Protein AF-A0AAJ6G721-F1 (afdb_monomer_lite)

Radius of gyration: 28.04 Å; chains: 1; bounding box: 52×61×68 Å

Structure (mmCIF, N/CA/C/O backbone):
data_AF-A0AAJ6G721-F1
#
_entry.id   AF-A0AAJ6G721-F1
#
loop_
_atom_site.group_PDB
_atom_site.id
_atom_site.type_symbol
_atom_site.label_atom_id
_atom_site.label_alt_id
_atom_site.label_comp_id
_atom_site.label_asym_id
_atom_site.label_entity_id
_atom_site.label_seq_id
_atom_site.pdbx_PDB_ins_code
_atom_site.Cartn_x
_atom_site.Cartn_y
_atom_site.Cartn_z
_atom_site.occupancy
_atom_site.B_iso_or_equiv
_atom_site.auth_seq_id
_atom_site.auth_comp_id
_atom_site.auth_asym_id
_atom_site.auth_atom_id
_atom_site.pdbx_PDB_model_num
ATOM 1 N N . MET A 1 1 ? 30.883 12.332 -9.308 1.00 40.50 1 MET A N 1
ATOM 2 C CA . MET A 1 1 ? 31.215 12.781 -10.680 1.00 40.50 1 MET A CA 1
ATOM 3 C C . MET A 1 1 ? 30.591 11.852 -11.738 1.00 40.50 1 MET A C 1
ATOM 5 O O . MET A 1 1 ? 31.280 11.411 -12.637 1.00 40.50 1 MET A O 1
ATOM 9 N N . TRP A 1 2 ? 29.289 11.541 -11.642 1.00 40.25 2 TRP A N 1
ATOM 10 C CA . TRP A 1 2 ? 28.593 10.668 -12.616 1.00 40.25 2 TRP A CA 1
ATOM 11 C C . TRP A 1 2 ? 27.316 11.300 -13.200 1.00 40.25 2 TRP A C 1
ATOM 13 O O . TRP A 1 2 ? 26.867 10.904 -14.266 1.00 40.25 2 TRP A O 1
ATOM 23 N N . VAL A 1 3 ? 26.773 12.346 -12.564 1.00 48.97 3 VAL A N 1
ATOM 24 C CA . VAL A 1 3 ? 25.530 13.012 -13.004 1.00 48.97 3 VAL A CA 1
ATOM 25 C C . VAL A 1 3 ? 25.742 13.916 -14.230 1.00 48.97 3 VAL A C 1
ATOM 27 O O . VAL A 1 3 ? 24.830 14.088 -15.027 1.00 48.97 3 VAL A O 1
ATOM 30 N N . LEU A 1 4 ? 26.959 14.434 -14.438 1.00 50.00 4 LEU A N 1
ATOM 31 C CA . LEU A 1 4 ? 27.278 15.321 -15.569 1.00 50.00 4 LEU A CA 1
ATOM 32 C C . LEU A 1 4 ? 27.685 14.575 -16.856 1.00 50.00 4 LEU A C 1
ATOM 34 O O . LEU A 1 4 ? 27.782 15.197 -17.905 1.00 50.00 4 LEU A O 1
ATOM 38 N N . ALA A 1 5 ? 27.898 13.253 -16.801 1.00 50.03 5 ALA A N 1
ATOM 39 C CA . ALA A 1 5 ? 28.259 12.449 -17.977 1.00 50.03 5 ALA A CA 1
ATOM 40 C C . ALA A 1 5 ? 27.036 11.892 -18.738 1.00 50.03 5 ALA A C 1
ATOM 42 O O . ALA A 1 5 ? 27.184 11.361 -19.834 1.00 50.03 5 ALA A O 1
ATOM 43 N N . ALA A 1 6 ? 25.828 12.013 -18.175 1.00 52.81 6 ALA A N 1
ATOM 44 C CA . ALA A 1 6 ? 24.606 11.443 -18.749 1.00 52.81 6 ALA A CA 1
ATOM 45 C C . ALA A 1 6 ? 23.894 12.363 -19.760 1.00 52.81 6 ALA A C 1
ATOM 47 O O . ALA A 1 6 ? 22.957 11.932 -20.429 1.00 52.81 6 ALA A O 1
ATOM 48 N N . THR A 1 7 ? 24.326 13.618 -19.909 1.00 56.66 7 THR A N 1
ATOM 49 C CA . THR A 1 7 ? 23.758 14.559 -20.887 1.00 56.66 7 THR A CA 1
ATOM 50 C C . THR A 1 7 ? 24.557 14.523 -22.189 1.00 56.66 7 THR A C 1
ATOM 52 O O . THR A 1 7 ? 25.190 15.502 -22.577 1.00 56.66 7 THR A O 1
ATOM 55 N N . GLY A 1 8 ? 24.566 13.360 -22.844 1.00 50.00 8 GLY A N 1
ATOM 56 C CA . GLY A 1 8 ? 25.000 13.246 -24.237 1.00 50.00 8 GLY A CA 1
ATOM 57 C C . GLY A 1 8 ? 23.966 13.876 -25.189 1.00 50.00 8 GLY A C 1
ATOM 58 O O . GLY A 1 8 ? 22.780 13.926 -24.852 1.00 50.00 8 GLY A O 1
ATOM 59 N N . PRO A 1 9 ? 24.371 14.362 -26.375 1.00 57.03 9 PRO A N 1
ATOM 60 C CA . PRO A 1 9 ? 23.521 15.146 -27.269 1.00 57.03 9 PRO A CA 1
ATOM 61 C C . PRO A 1 9 ? 22.588 14.262 -28.114 1.00 57.03 9 PRO A C 1
ATOM 63 O O . PRO A 1 9 ? 22.666 14.285 -29.334 1.00 57.03 9 PRO A O 1
ATOM 66 N N . HIS A 1 10 ? 21.696 13.476 -27.506 1.00 48.84 10 HIS A N 1
ATOM 67 C CA . HIS A 1 10 ? 20.730 12.650 -28.245 1.00 48.84 10 HIS A CA 1
ATOM 68 C C . HIS A 1 10 ? 19.384 12.590 -27.500 1.00 48.84 10 HIS A C 1
ATOM 70 O O . HIS A 1 10 ? 19.347 12.450 -26.280 1.00 48.84 10 HIS A O 1
ATOM 76 N N . GLY A 1 11 ? 18.266 12.724 -28.223 1.00 55.44 11 GLY A N 1
ATOM 77 C CA . GLY A 1 11 ? 16.899 12.935 -27.703 1.00 55.44 11 GLY A CA 1
ATOM 78 C C . GLY A 1 11 ? 16.263 11.808 -26.868 1.00 55.44 11 GLY A C 1
ATOM 79 O O . GLY A 1 11 ? 15.044 11.761 -26.744 1.00 55.44 11 GLY A O 1
ATOM 80 N N . SER A 1 12 ? 17.052 10.905 -26.288 1.00 59.28 12 SER A N 1
ATOM 81 C CA . SER A 1 12 ? 16.611 9.776 -25.459 1.00 59.28 12 SER A CA 1
ATOM 82 C C . SER A 1 12 ? 16.427 10.130 -23.974 1.00 59.28 12 SER A C 1
ATOM 84 O O . SER A 1 12 ? 15.586 9.529 -23.306 1.00 59.28 12 SER A O 1
ATOM 86 N N . VAL A 1 13 ? 17.137 11.137 -23.450 1.00 66.06 13 VAL A N 1
ATOM 87 C CA . VAL A 1 13 ? 17.035 11.556 -22.034 1.00 66.06 13 VAL A CA 1
ATOM 88 C C . VAL A 1 13 ? 15.649 12.120 -21.668 1.00 66.06 13 VAL A C 1
ATOM 90 O O . VAL A 1 13 ? 15.099 11.697 -20.646 1.00 66.06 13 VAL A O 1
ATOM 93 N N . PRO A 1 14 ? 15.016 12.999 -22.478 1.00 68.25 14 PRO A N 1
ATOM 94 C CA . PRO A 1 14 ? 13.679 13.508 -22.163 1.00 68.25 14 PRO A CA 1
ATOM 95 C C . PRO A 1 14 ? 12.611 12.409 -22.163 1.00 68.25 14 PRO A C 1
ATOM 97 O O . PRO A 1 14 ? 11.701 12.444 -21.341 1.00 68.25 14 PRO A O 1
ATOM 100 N N . ALA A 1 15 ? 12.731 11.413 -23.048 1.00 75.00 15 ALA A N 1
ATOM 101 C CA . ALA A 1 15 ? 11.756 10.329 -23.170 1.00 75.00 15 ALA A CA 1
ATOM 102 C C . ALA A 1 15 ? 11.774 9.386 -21.955 1.00 75.00 15 ALA A C 1
ATOM 104 O O . ALA A 1 15 ? 10.719 9.017 -21.431 1.00 75.00 15 ALA A O 1
ATOM 105 N N . ILE A 1 16 ? 12.966 9.039 -21.461 1.00 80.81 16 ILE A N 1
ATOM 106 C CA . ILE A 1 16 ? 13.116 8.244 -20.234 1.00 80.81 16 ILE A CA 1
ATOM 107 C C . ILE A 1 16 ? 12.622 9.051 -19.030 1.00 80.81 16 ILE A C 1
ATOM 109 O O . ILE A 1 16 ? 11.825 8.546 -18.242 1.00 80.81 16 ILE A O 1
ATOM 113 N N . GLY A 1 17 ? 13.021 10.324 -18.927 1.00 81.25 17 GLY A N 1
ATOM 114 C CA . GLY A 1 17 ? 12.564 11.218 -17.862 1.00 81.25 17 GLY A CA 1
ATOM 115 C C . GLY A 1 17 ? 11.041 11.351 -17.818 1.00 81.25 17 GLY A C 1
ATOM 116 O O . GLY A 1 17 ? 10.444 11.198 -16.756 1.00 81.25 17 GLY A O 1
ATOM 117 N N . LEU A 1 18 ? 10.393 11.548 -18.971 1.00 86.56 18 LEU A N 1
ATOM 118 C CA . LEU A 1 18 ? 8.935 11.612 -19.073 1.00 86.56 18 LEU A CA 1
ATOM 119 C C . LEU A 1 18 ? 8.272 10.293 -18.657 1.00 86.56 18 LEU A C 1
ATOM 121 O O . LEU A 1 18 ? 7.274 10.314 -17.943 1.00 86.56 18 LEU A O 1
ATOM 125 N N . THR A 1 19 ? 8.841 9.150 -19.047 1.00 84.81 19 THR A N 1
ATOM 126 C CA . THR A 1 19 ? 8.319 7.827 -18.664 1.00 84.81 19 THR A CA 1
ATOM 127 C C . THR A 1 19 ? 8.355 7.635 -17.151 1.00 84.81 19 THR A C 1
ATOM 129 O O . THR A 1 19 ? 7.365 7.204 -16.562 1.00 84.81 19 THR A O 1
ATOM 132 N N . VAL A 1 20 ? 9.463 8.010 -16.505 1.00 87.69 20 VAL A N 1
ATOM 133 C CA . VAL A 1 20 ? 9.578 7.973 -15.041 1.00 87.69 20 VAL A CA 1
ATOM 134 C C . VAL A 1 20 ? 8.572 8.924 -14.401 1.00 87.69 20 VAL A C 1
ATOM 136 O O . VAL A 1 20 ? 7.874 8.519 -13.480 1.00 87.69 20 VAL A O 1
ATOM 139 N N . LEU A 1 21 ? 8.452 10.161 -14.891 1.00 90.25 21 LEU A N 1
ATOM 140 C CA . LEU A 1 21 ? 7.503 11.138 -14.348 1.00 90.25 21 LEU A CA 1
ATOM 141 C C . LEU A 1 21 ? 6.057 10.640 -14.424 1.00 90.25 21 LEU A C 1
ATOM 143 O O . LEU A 1 21 ? 5.321 10.780 -13.452 1.00 90.25 21 LEU A O 1
ATOM 147 N N . VAL A 1 22 ? 5.657 10.022 -15.538 1.00 90.56 22 VAL A N 1
ATOM 148 C CA . VAL A 1 22 ? 4.322 9.425 -15.685 1.00 90.56 22 VAL A CA 1
ATOM 149 C C . VAL A 1 22 ? 4.146 8.252 -14.725 1.00 90.56 22 VAL A C 1
ATOM 151 O O . VAL A 1 22 ? 3.151 8.208 -14.003 1.00 90.56 22 VAL A O 1
ATOM 154 N N . ALA A 1 23 ? 5.111 7.331 -14.671 1.00 88.81 23 ALA A N 1
ATOM 155 C CA . ALA A 1 23 ? 5.052 6.184 -13.768 1.00 88.81 23 ALA A CA 1
ATOM 156 C C . ALA A 1 23 ? 4.923 6.630 -12.304 1.00 88.81 23 ALA A C 1
ATOM 158 O O . ALA A 1 23 ? 4.096 6.090 -11.564 1.00 88.81 23 ALA A O 1
ATOM 159 N N . GLN A 1 24 ? 5.681 7.658 -11.912 1.00 91.62 24 GLN A N 1
ATOM 160 C CA . GLN A 1 24 ? 5.624 8.206 -10.566 1.00 91.62 24 GLN A CA 1
ATOM 161 C C . GLN A 1 24 ? 4.338 8.972 -10.307 1.00 91.62 24 GLN A C 1
ATOM 163 O O . GLN A 1 24 ? 3.736 8.725 -9.278 1.00 91.62 24 GLN A O 1
ATOM 168 N N . LEU A 1 25 ? 3.840 9.800 -11.229 1.00 92.94 25 LEU A N 1
ATOM 169 C CA . LEU A 1 25 ? 2.555 10.486 -11.055 1.00 92.94 25 LEU A CA 1
ATOM 170 C C . LEU A 1 25 ? 1.416 9.493 -10.782 1.00 92.94 25 LEU A C 1
ATOM 172 O O . LEU A 1 25 ? 0.6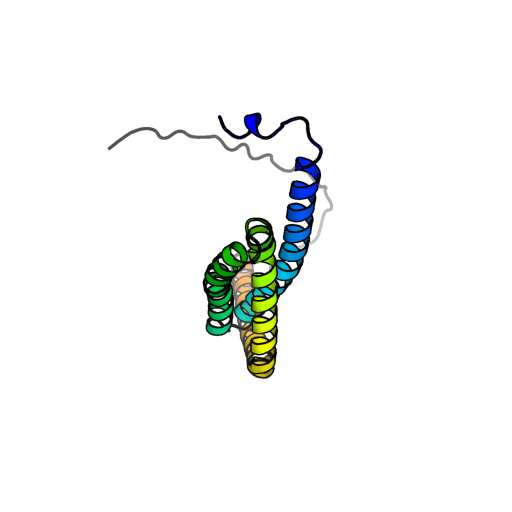27 9.694 -9.860 1.00 92.94 25 LEU A O 1
ATOM 176 N N . VAL A 1 26 ? 1.360 8.404 -11.553 1.00 92.06 26 VAL A N 1
ATOM 177 C CA . VAL A 1 26 ? 0.382 7.331 -11.336 1.00 92.06 26 VAL A CA 1
ATOM 178 C C . VAL A 1 26 ? 0.608 6.669 -9.976 1.00 92.06 26 VAL A C 1
ATOM 180 O O . VAL A 1 26 ? -0.350 6.479 -9.228 1.00 92.06 26 VAL A O 1
ATOM 183 N N . ALA A 1 27 ? 1.859 6.364 -9.621 1.00 90.19 27 ALA A N 1
ATOM 184 C CA . ALA A 1 27 ? 2.184 5.768 -8.328 1.00 90.19 27 ALA A CA 1
ATOM 185 C C . ALA A 1 27 ? 1.761 6.666 -7.156 1.00 90.19 27 ALA A C 1
ATOM 187 O O . ALA A 1 27 ? 1.169 6.164 -6.206 1.00 90.19 27 ALA A O 1
ATOM 188 N N . THR A 1 28 ? 1.985 7.982 -7.220 1.00 93.19 28 THR A N 1
ATOM 189 C CA . THR A 1 28 ? 1.625 8.909 -6.137 1.00 93.19 28 THR A CA 1
ATOM 190 C C . THR A 1 28 ? 0.121 8.949 -5.901 1.00 93.19 28 THR A C 1
ATOM 192 O O . THR A 1 28 ? -0.312 8.990 -4.752 1.00 93.19 28 THR A O 1
ATOM 195 N N . VAL A 1 29 ? -0.684 8.914 -6.969 1.00 93.75 29 VAL A N 1
ATOM 196 C CA . VAL A 1 29 ? -2.150 8.877 -6.855 1.00 93.75 29 VAL A CA 1
ATOM 197 C C . VAL A 1 29 ? -2.595 7.606 -6.139 1.00 93.75 29 VAL A C 1
ATOM 199 O O . VAL A 1 29 ? -3.355 7.681 -5.175 1.00 93.75 29 VAL A O 1
ATOM 202 N N . VAL A 1 30 ? -2.096 6.444 -6.569 1.00 91.88 30 VAL A N 1
ATOM 203 C CA . VAL A 1 30 ? -2.472 5.156 -5.968 1.00 91.88 30 VAL A CA 1
ATOM 204 C C . VAL A 1 30 ? -1.993 5.064 -4.519 1.00 91.88 30 VAL A C 1
ATOM 206 O O . VAL A 1 30 ? -2.779 4.717 -3.640 1.00 91.88 30 VAL A O 1
ATOM 209 N N . ASN A 1 31 ? -0.753 5.467 -4.247 1.00 90.81 31 ASN A N 1
ATOM 210 C CA . ASN A 1 31 ? -0.189 5.488 -2.899 1.00 90.81 31 ASN A CA 1
ATOM 211 C C . ASN A 1 31 ? -0.984 6.420 -1.965 1.00 90.81 31 ASN A C 1
ATOM 213 O O . ASN A 1 31 ? -1.196 6.102 -0.800 1.00 90.81 31 ASN A O 1
ATOM 217 N N . GLY A 1 32 ? -1.521 7.533 -2.479 1.00 92.00 32 GLY A N 1
ATOM 218 C CA . GLY A 1 32 ? -2.451 8.383 -1.734 1.00 92.00 32 GLY A CA 1
ATOM 219 C C . GLY A 1 32 ? -3.676 7.611 -1.227 1.00 92.00 32 GLY A C 1
ATOM 220 O O . GLY A 1 32 ? -4.009 7.688 -0.045 1.00 92.00 32 GLY A O 1
ATOM 221 N N . PHE A 1 33 ? -4.311 6.806 -2.083 1.00 91.94 33 PHE A N 1
ATOM 222 C CA . PHE A 1 33 ? -5.442 5.962 -1.681 1.00 91.94 33 PHE A CA 1
ATOM 223 C C . PHE A 1 33 ? -5.039 4.832 -0.731 1.00 91.94 33 PHE A C 1
ATOM 225 O O . PHE A 1 33 ? -5.743 4.572 0.246 1.00 91.94 33 PHE A O 1
ATOM 232 N N . THR A 1 34 ? -3.901 4.181 -0.969 1.00 91.44 34 THR A N 1
ATOM 233 C CA . THR A 1 34 ? -3.343 3.180 -0.046 1.00 91.44 34 THR A CA 1
ATOM 234 C C . THR A 1 34 ? -3.093 3.787 1.340 1.00 91.44 34 THR A C 1
ATOM 236 O O . THR A 1 34 ? -3.436 3.190 2.367 1.00 91.44 34 THR A O 1
ATOM 239 N N . GLY A 1 35 ? -2.575 5.015 1.383 1.00 90.62 35 GLY A N 1
ATOM 240 C CA . GLY A 1 35 ? -2.406 5.804 2.599 1.00 90.62 35 GLY A CA 1
ATOM 241 C C . GLY A 1 35 ? -3.732 6.096 3.302 1.00 90.62 35 GLY A C 1
ATOM 242 O O . GLY A 1 35 ? -3.804 5.962 4.522 1.00 90.62 35 GLY A O 1
ATOM 243 N N . LEU A 1 36 ? -4.798 6.411 2.557 1.00 93.81 36 LEU A N 1
ATOM 244 C CA . LEU A 1 36 ? -6.147 6.598 3.111 1.00 93.81 36 LEU A CA 1
ATOM 245 C C . LEU A 1 36 ? -6.726 5.313 3.712 1.00 93.81 36 LEU A C 1
ATOM 247 O O . LEU A 1 36 ? -7.329 5.363 4.780 1.00 93.81 36 LEU A O 1
ATOM 251 N N . PHE A 1 37 ? -6.532 4.152 3.082 1.00 92.31 37 PHE A N 1
ATOM 252 C CA . PHE A 1 37 ? -6.938 2.881 3.693 1.00 92.31 37 PHE A CA 1
ATOM 253 C C . PHE A 1 37 ? -6.171 2.609 4.980 1.00 92.31 37 PHE A C 1
ATOM 255 O O . PHE A 1 37 ? -6.753 2.208 5.987 1.00 92.31 37 PHE A O 1
ATOM 262 N N . THR A 1 38 ? -4.867 2.863 4.956 1.00 91.81 38 THR A N 1
ATOM 263 C CA . THR A 1 38 ? -4.005 2.661 6.117 1.00 91.81 38 THR A CA 1
ATOM 264 C C . THR A 1 38 ? -4.422 3.577 7.267 1.00 91.81 38 THR A C 1
ATOM 266 O O . THR A 1 38 ? -4.578 3.103 8.391 1.00 91.81 38 THR A O 1
ATOM 269 N N . SER A 1 39 ? -4.690 4.857 6.994 1.00 92.50 39 SER A N 1
ATOM 270 C CA . SER A 1 39 ? -5.176 5.801 8.003 1.00 92.50 39 SER A CA 1
ATOM 271 C C . SER A 1 39 ? -6.587 5.462 8.488 1.00 92.50 39 SER A C 1
ATOM 273 O O . SER A 1 39 ? -6.840 5.562 9.684 1.00 92.50 39 SER A O 1
ATOM 275 N N . LEU A 1 40 ? -7.480 4.978 7.618 1.00 93.62 40 LEU A N 1
ATOM 276 C CA . LEU A 1 40 ? -8.812 4.502 7.997 1.00 93.62 40 LEU A CA 1
ATOM 277 C C . LEU A 1 40 ? -8.730 3.312 8.956 1.00 93.62 40 LEU A C 1
ATOM 279 O O . LEU A 1 40 ? -9.406 3.298 9.983 1.00 93.62 40 LEU A O 1
ATOM 283 N N . PHE A 1 41 ? -7.900 2.315 8.648 1.00 93.19 41 PHE A N 1
ATOM 284 C CA . PHE A 1 41 ? -7.721 1.161 9.525 1.00 93.19 41 PHE A CA 1
ATOM 285 C C . PHE A 1 41 ? -7.093 1.560 10.858 1.00 93.19 41 PHE A C 1
ATOM 287 O O . PHE A 1 41 ? -7.566 1.109 11.897 1.00 93.19 41 PHE A O 1
ATOM 294 N N . GLN A 1 42 ? -6.097 2.449 10.853 1.00 91.56 42 GLN A N 1
ATOM 295 C CA . GLN A 1 42 ? -5.522 2.989 12.087 1.00 91.56 42 GLN A CA 1
ATOM 296 C C . GLN A 1 42 ? -6.565 3.760 12.910 1.00 91.56 42 GLN A C 1
ATOM 298 O O . GLN A 1 42 ? -6.676 3.534 14.112 1.00 91.56 42 GLN A O 1
ATOM 303 N N . ALA A 1 43 ? -7.384 4.598 12.269 1.00 90.94 43 ALA A N 1
ATOM 304 C CA . ALA A 1 43 ? -8.442 5.365 12.925 1.00 90.94 43 ALA A CA 1
ATOM 305 C C . ALA A 1 43 ? -9.561 4.480 13.498 1.00 90.94 43 ALA A C 1
ATOM 307 O O . ALA A 1 43 ? -10.155 4.823 14.515 1.00 90.94 43 ALA A O 1
ATOM 308 N N . ALA A 1 44 ? -9.831 3.333 12.874 1.00 91.12 44 ALA A N 1
ATOM 309 C CA . ALA A 1 44 ? -10.783 2.339 13.362 1.00 91.12 44 ALA A CA 1
ATOM 310 C C . ALA A 1 44 ? -10.185 1.369 14.407 1.00 91.12 44 ALA A C 1
ATOM 312 O O . ALA A 1 44 ? -10.828 0.378 14.754 1.00 91.12 44 ALA A O 1
ATOM 313 N N . GLY A 1 45 ? -8.949 1.590 14.875 1.00 89.56 45 GLY A N 1
ATOM 314 C CA . GLY A 1 45 ? -8.272 0.717 15.845 1.00 89.56 45 GLY A CA 1
ATOM 315 C C . GLY A 1 45 ? -7.830 -0.640 15.277 1.00 89.56 45 GLY A C 1
ATOM 316 O O . GLY A 1 45 ? -7.519 -1.573 16.017 1.00 89.56 45 GLY A O 1
ATOM 317 N N . LEU A 1 46 ? -7.796 -0.787 13.952 1.00 91.38 46 LEU A N 1
ATOM 318 C CA . LEU A 1 46 ? -7.463 -2.022 13.248 1.00 91.38 46 LEU A CA 1
ATOM 319 C C . LEU A 1 46 ? -5.970 -2.072 12.890 1.00 91.38 46 LEU A C 1
ATOM 321 O O . LEU A 1 46 ? -5.578 -1.967 11.726 1.00 91.38 46 LEU A O 1
ATOM 325 N N . VAL A 1 47 ? -5.132 -2.299 13.903 1.00 89.31 47 VAL A N 1
ATOM 326 C CA . VAL A 1 47 ? -3.664 -2.351 13.759 1.00 89.31 47 VAL A CA 1
ATOM 327 C C . VAL A 1 47 ? -3.212 -3.473 12.817 1.00 89.31 47 VAL A C 1
ATOM 329 O O . VAL A 1 47 ? -2.344 -3.258 11.975 1.00 89.31 47 VAL A O 1
ATOM 332 N N . THR A 1 48 ? -3.819 -4.661 12.897 1.00 92.50 48 THR A N 1
ATOM 333 C CA . THR A 1 48 ? -3.418 -5.802 12.055 1.00 92.50 48 THR A CA 1
ATOM 334 C C . THR A 1 48 ? -3.653 -5.546 10.557 1.00 92.50 48 THR A C 1
ATOM 336 O O . THR A 1 48 ? -2.704 -5.725 9.797 1.00 92.50 48 THR A O 1
ATOM 339 N N . PRO A 1 49 ? -4.835 -5.075 10.101 1.00 91.25 49 PRO A N 1
ATOM 340 C CA . PRO A 1 49 ? -5.028 -4.614 8.720 1.00 91.25 49 PRO A CA 1
ATOM 341 C C . PRO A 1 49 ? -4.035 -3.547 8.247 1.00 91.25 49 PRO A C 1
ATOM 343 O O . PRO A 1 49 ? -3.532 -3.640 7.129 1.00 91.25 49 PRO A O 1
ATOM 346 N N . ALA A 1 50 ? -3.719 -2.560 9.091 1.00 92.31 50 ALA A N 1
ATOM 347 C CA . ALA A 1 50 ? -2.760 -1.511 8.747 1.00 92.31 50 ALA A CA 1
ATOM 348 C C . ALA A 1 50 ? -1.337 -2.068 8.552 1.00 92.31 50 ALA A C 1
ATOM 350 O O . ALA A 1 50 ? -0.672 -1.741 7.568 1.00 92.31 50 ALA A O 1
ATOM 351 N N . ILE A 1 51 ? -0.887 -2.959 9.444 1.00 93.25 51 ILE A N 1
ATOM 352 C CA . ILE A 1 51 ? 0.408 -3.644 9.313 1.00 93.25 51 ILE A CA 1
ATOM 353 C C . ILE A 1 51 ? 0.418 -4.542 8.075 1.00 93.25 51 ILE A C 1
ATOM 355 O O . ILE A 1 51 ? 1.404 -4.552 7.345 1.00 93.25 51 ILE A O 1
ATOM 359 N N . ALA A 1 52 ? -0.668 -5.271 7.811 1.00 93.50 52 ALA A N 1
ATOM 360 C CA . ALA A 1 52 ? -0.764 -6.151 6.652 1.00 93.50 52 ALA A CA 1
ATOM 361 C C . ALA A 1 52 ? -0.604 -5.379 5.333 1.00 93.50 52 ALA A C 1
ATOM 363 O O . ALA A 1 52 ? 0.135 -5.832 4.464 1.00 93.50 52 ALA A O 1
ATOM 364 N N . LEU A 1 53 ? -1.223 -4.199 5.206 1.00 93.56 53 LEU A N 1
ATOM 365 C CA . LEU A 1 53 ? -1.031 -3.319 4.048 1.00 93.56 53 LEU A CA 1
ATOM 366 C C . LEU A 1 53 ? 0.419 -2.845 3.907 1.00 93.56 53 LEU A C 1
ATOM 368 O O . LEU A 1 53 ? 0.996 -2.951 2.826 1.00 93.56 53 LEU A O 1
ATOM 372 N N . SER A 1 54 ? 1.025 -2.375 5.001 1.00 90.50 54 SER A N 1
ATOM 373 C CA . SER A 1 54 ? 2.419 -1.912 4.996 1.00 90.50 54 SER A CA 1
ATOM 374 C C . SER A 1 54 ? 3.400 -3.034 4.631 1.00 90.50 54 SER A C 1
ATOM 376 O O . SER A 1 54 ? 4.308 -2.835 3.824 1.00 90.50 54 SER A O 1
ATOM 378 N N . MET A 1 55 ? 3.182 -4.240 5.158 1.00 94.44 55 MET A N 1
ATOM 379 C CA . MET A 1 55 ? 3.985 -5.418 4.827 1.00 94.44 55 MET A CA 1
ATOM 380 C C . MET A 1 55 ? 3.775 -5.857 3.380 1.00 94.44 55 MET A C 1
ATOM 382 O O . MET A 1 55 ? 4.748 -6.165 2.696 1.00 94.44 55 MET A O 1
ATOM 386 N N . ALA A 1 56 ? 2.532 -5.852 2.887 1.00 93.75 56 ALA A N 1
ATOM 387 C CA . ALA A 1 56 ? 2.229 -6.182 1.499 1.00 93.75 56 ALA A CA 1
ATOM 388 C C . ALA A 1 56 ? 2.982 -5.263 0.530 1.00 93.75 56 ALA A C 1
ATOM 390 O O . ALA A 1 56 ? 3.511 -5.752 -0.462 1.00 93.75 56 ALA A O 1
ATOM 391 N N . GLN A 1 57 ? 3.106 -3.971 0.846 1.00 92.31 57 GLN A N 1
ATOM 392 C CA . GLN A 1 57 ? 3.871 -3.024 0.035 1.00 92.31 57 GLN A CA 1
ATOM 393 C C . GLN A 1 57 ? 5.340 -3.439 -0.101 1.00 92.31 57 GLN A C 1
ATOM 395 O O . GLN A 1 57 ? 5.844 -3.547 -1.216 1.00 92.31 57 GLN A O 1
ATOM 400 N N . GLY A 1 58 ? 6.016 -3.750 1.008 1.00 91.38 58 GLY A N 1
ATOM 401 C CA . GLY A 1 58 ? 7.417 -4.184 0.971 1.00 91.38 58 GLY A CA 1
ATOM 402 C C . GLY A 1 58 ? 7.609 -5.559 0.322 1.00 91.38 58 GLY A C 1
ATOM 403 O O . GLY A 1 58 ? 8.494 -5.737 -0.515 1.00 91.38 58 GLY A O 1
ATOM 404 N N . ILE A 1 59 ? 6.759 -6.525 0.679 1.00 96.12 59 ILE A N 1
ATOM 405 C CA . ILE A 1 59 ? 6.866 -7.918 0.224 1.00 96.12 59 ILE A CA 1
ATOM 406 C C . ILE A 1 59 ? 6.541 -8.050 -1.263 1.00 96.12 59 ILE A C 1
ATOM 408 O O . ILE A 1 59 ? 7.190 -8.839 -1.940 1.00 96.12 59 ILE A O 1
ATOM 412 N N . LEU A 1 60 ? 5.567 -7.299 -1.785 1.00 95.12 60 LEU A N 1
ATOM 413 C CA . LEU A 1 60 ? 5.225 -7.326 -3.210 1.00 95.12 60 LEU A CA 1
ATOM 414 C C . LEU A 1 60 ? 6.228 -6.541 -4.056 1.00 95.12 60 LEU A C 1
ATOM 416 O O . LEU A 1 60 ? 6.489 -6.938 -5.190 1.00 95.12 60 LEU A O 1
ATOM 420 N N . PHE A 1 61 ? 6.825 -5.473 -3.523 1.00 95.12 61 PHE A N 1
ATOM 421 C CA . PHE A 1 61 ? 7.742 -4.634 -4.294 1.00 95.12 61 PHE A CA 1
ATOM 422 C C . PHE A 1 61 ? 8.950 -5.413 -4.820 1.00 95.12 61 PHE A C 1
ATOM 424 O O . PHE A 1 61 ? 9.228 -5.392 -6.018 1.00 95.12 61 PHE A O 1
ATOM 431 N N . VAL A 1 62 ? 9.644 -6.144 -3.943 1.00 95.31 62 VAL A N 1
ATOM 432 C CA . VAL A 1 62 ? 10.871 -6.880 -4.290 1.00 95.31 62 VAL A CA 1
ATOM 433 C C . VAL A 1 62 ? 10.674 -7.862 -5.458 1.00 95.31 62 VAL A C 1
ATOM 435 O O . VAL A 1 62 ? 11.393 -7.737 -6.451 1.00 95.31 62 VAL A O 1
ATOM 438 N N . PRO A 1 63 ? 9.719 -8.812 -5.422 1.00 95.19 63 PRO A N 1
ATOM 439 C CA . PRO A 1 63 ? 9.514 -9.732 -6.533 1.00 95.19 63 PRO A CA 1
ATOM 440 C C . PRO A 1 63 ? 9.057 -9.008 -7.802 1.00 95.19 63 PRO A C 1
ATOM 442 O O . PRO A 1 63 ? 9.492 -9.377 -8.887 1.00 95.19 63 PRO A O 1
ATOM 445 N N . ILE A 1 64 ? 8.242 -7.954 -7.706 1.00 96.12 64 ILE A N 1
ATOM 446 C CA . ILE A 1 64 ? 7.788 -7.204 -8.887 1.00 96.12 64 ILE A CA 1
ATOM 447 C C . ILE A 1 64 ? 8.952 -6.486 -9.570 1.00 96.12 64 ILE A C 1
ATOM 449 O O . ILE A 1 64 ? 9.009 -6.471 -10.799 1.00 96.12 64 ILE A O 1
ATOM 453 N N . VAL A 1 65 ? 9.893 -5.931 -8.802 1.00 95.88 65 VAL A N 1
ATOM 454 C CA . VAL A 1 65 ? 11.125 -5.345 -9.346 1.00 95.88 65 VAL A CA 1
ATOM 455 C C . VAL A 1 65 ? 11.947 -6.408 -10.067 1.00 95.88 65 VAL A C 1
ATOM 457 O O . VAL A 1 65 ? 12.325 -6.190 -11.214 1.00 95.88 65 VAL A O 1
ATOM 460 N N . LEU A 1 66 ? 12.176 -7.564 -9.436 1.00 95.69 66 LEU A N 1
ATOM 461 C CA . LEU A 1 66 ? 12.977 -8.645 -10.020 1.00 95.69 66 LEU A CA 1
ATOM 462 C C . LEU A 1 66 ? 12.344 -9.202 -11.302 1.00 95.69 66 LEU A C 1
ATOM 464 O O . LEU A 1 66 ? 13.016 -9.321 -12.321 1.00 95.69 66 LEU A O 1
ATOM 468 N N . LEU A 1 67 ? 11.043 -9.499 -11.288 1.00 95.56 67 LEU A N 1
ATOM 469 C CA . LEU A 1 67 ? 10.321 -9.976 -12.474 1.00 95.56 67 LEU A CA 1
ATOM 470 C C . LEU A 1 67 ? 10.257 -8.897 -13.565 1.00 95.56 67 LEU A C 1
ATOM 472 O O . LEU A 1 67 ? 10.348 -9.199 -14.753 1.00 95.56 67 LEU A O 1
ATOM 476 N N . GLY A 1 68 ? 10.098 -7.634 -13.166 1.00 92.19 68 GLY A N 1
ATOM 477 C CA . GLY A 1 68 ? 10.105 -6.494 -14.073 1.00 92.19 68 GLY A CA 1
ATOM 478 C C . GLY A 1 68 ? 11.433 -6.367 -14.812 1.00 92.19 68 GLY A C 1
ATOM 479 O O . GLY A 1 68 ? 11.427 -6.245 -16.037 1.00 92.19 68 GLY A O 1
ATOM 480 N N . ASP A 1 69 ? 12.546 -6.437 -14.087 1.00 95.00 69 ASP A N 1
ATOM 481 C CA . ASP A 1 69 ? 13.891 -6.395 -14.660 1.00 95.00 69 ASP A CA 1
ATOM 482 C C . ASP A 1 69 ? 14.140 -7.572 -15.613 1.00 95.00 69 ASP A C 1
ATOM 484 O O . ASP A 1 69 ? 14.526 -7.368 -16.762 1.00 95.00 69 ASP A O 1
ATOM 488 N N . LEU A 1 70 ? 13.804 -8.796 -15.192 1.00 94.62 70 LEU A N 1
ATOM 489 C CA . LEU A 1 70 ? 14.034 -10.004 -15.991 1.00 94.62 70 LEU A CA 1
ATOM 490 C C . LEU A 1 70 ? 13.297 -10.001 -17.339 1.00 94.62 70 LEU A C 1
ATOM 492 O O . LEU A 1 70 ? 13.822 -10.523 -18.321 1.00 94.62 70 LEU A O 1
ATOM 496 N N . TRP A 1 71 ? 12.084 -9.445 -17.406 1.00 94.19 71 TRP A N 1
ATOM 497 C CA . TRP A 1 71 ? 11.268 -9.465 -18.630 1.00 94.19 71 TRP A CA 1
ATOM 498 C C . TRP A 1 71 ? 11.345 -8.187 -19.464 1.00 94.19 71 TRP A C 1
ATOM 500 O O . TRP A 1 71 ? 11.227 -8.249 -20.686 1.00 94.19 71 TRP A O 1
ATOM 510 N N . PHE A 1 72 ? 11.499 -7.028 -18.823 1.00 87.56 72 PHE A N 1
ATOM 511 C CA . PHE A 1 72 ? 11.370 -5.716 -19.467 1.00 87.56 72 PHE A CA 1
ATOM 512 C C . PHE A 1 72 ? 12.574 -4.794 -19.206 1.00 87.56 72 PHE A C 1
ATOM 514 O O . PHE A 1 72 ? 12.556 -3.633 -19.631 1.00 87.56 72 PHE A O 1
ATOM 521 N N . GLY A 1 73 ? 13.603 -5.270 -18.495 1.00 89.19 73 GLY A N 1
ATOM 522 C CA . GLY A 1 73 ? 14.792 -4.503 -18.124 1.00 89.19 73 GLY A CA 1
ATOM 523 C C . GLY A 1 73 ? 14.447 -3.221 -17.367 1.00 89.19 73 GLY A C 1
ATOM 524 O O . GLY A 1 73 ? 13.556 -3.187 -16.512 1.00 89.19 73 GLY A O 1
ATOM 525 N N . LEU A 1 74 ? 15.094 -2.117 -17.751 1.00 86.62 74 LEU A N 1
ATOM 526 C CA . LEU A 1 74 ? 14.904 -0.805 -17.124 1.00 86.62 74 LEU A CA 1
ATOM 527 C C . LEU A 1 74 ? 13.437 -0.344 -17.120 1.00 86.62 74 LEU A C 1
ATOM 529 O O . LEU A 1 74 ? 12.979 0.241 -16.139 1.00 86.62 74 LEU A O 1
ATOM 533 N N . ALA A 1 75 ? 12.676 -0.625 -18.183 1.00 86.94 75 ALA A N 1
ATOM 534 C CA . ALA A 1 75 ? 11.259 -0.277 -18.230 1.00 86.94 75 ALA A CA 1
ATOM 535 C C . ALA A 1 75 ? 10.457 -1.025 -17.160 1.00 86.94 75 ALA A C 1
ATOM 537 O O . ALA A 1 75 ? 9.603 -0.433 -16.504 1.00 86.94 75 ALA A O 1
ATOM 538 N N . GLY A 1 76 ? 10.763 -2.298 -16.919 1.00 86.62 76 GLY A N 1
ATOM 539 C CA . GLY A 1 76 ? 10.123 -3.069 -15.858 1.00 86.62 76 GLY A CA 1
ATOM 540 C C . GLY A 1 76 ? 10.380 -2.487 -14.474 1.00 86.62 76 GLY A C 1
ATOM 541 O O . GLY A 1 76 ? 9.434 -2.333 -13.702 1.00 86.62 76 GLY A O 1
ATOM 542 N N . ILE A 1 77 ? 11.622 -2.081 -14.201 1.00 91.31 77 ILE A N 1
ATOM 543 C CA . ILE A 1 77 ? 12.007 -1.445 -12.934 1.00 91.31 77 ILE A CA 1
ATOM 544 C C . ILE A 1 77 ? 11.269 -0.114 -12.741 1.00 91.31 77 ILE A C 1
ATOM 546 O O . ILE A 1 77 ? 10.710 0.122 -11.671 1.00 91.31 77 ILE A O 1
ATOM 550 N N . MET A 1 78 ? 11.210 0.740 -13.771 1.00 90.31 78 MET A N 1
ATOM 551 C CA . MET A 1 78 ? 10.535 2.047 -13.689 1.00 90.31 78 MET A CA 1
ATOM 552 C C . MET A 1 78 ? 9.059 1.922 -13.288 1.00 90.31 78 MET A C 1
ATOM 554 O O . MET A 1 78 ? 8.556 2.738 -12.519 1.00 90.31 78 MET A O 1
ATOM 558 N N . TRP A 1 79 ? 8.377 0.886 -13.781 1.00 91.38 79 TRP A N 1
ATOM 559 C CA . TRP A 1 79 ? 6.959 0.639 -13.506 1.00 91.38 79 TRP A CA 1
ATOM 560 C C . TRP A 1 79 ? 6.706 -0.249 -12.280 1.00 91.38 79 TRP A C 1
ATOM 562 O O . TRP A 1 79 ? 5.548 -0.456 -11.910 1.00 91.38 79 TRP A O 1
ATOM 572 N N . ALA A 1 80 ? 7.747 -0.790 -11.646 1.00 93.31 80 ALA A N 1
ATOM 573 C CA . ALA A 1 80 ? 7.603 -1.778 -10.582 1.00 93.31 80 ALA A CA 1
ATOM 574 C C . ALA A 1 80 ? 6.865 -1.218 -9.359 1.00 93.31 80 ALA A C 1
ATOM 576 O O . ALA A 1 80 ? 5.943 -1.859 -8.848 1.00 93.31 80 ALA A O 1
ATOM 577 N N . LEU A 1 81 ? 7.214 0.001 -8.932 1.00 90.75 81 LEU A N 1
ATOM 578 C CA . LEU A 1 81 ? 6.541 0.656 -7.809 1.00 90.75 81 LEU A CA 1
ATOM 579 C C . LEU A 1 81 ? 5.059 0.879 -8.119 1.00 90.75 81 LEU A C 1
ATOM 581 O O . LEU A 1 81 ? 4.205 0.469 -7.344 1.00 90.75 81 LEU A O 1
ATOM 585 N N . THR A 1 82 ? 4.742 1.429 -9.293 1.00 92.50 82 THR A N 1
ATOM 586 C CA . THR A 1 82 ? 3.359 1.680 -9.716 1.00 92.50 82 THR A CA 1
ATOM 587 C C . THR A 1 82 ? 2.517 0.402 -9.702 1.00 92.50 82 THR A C 1
ATOM 589 O O . THR A 1 82 ? 1.400 0.403 -9.193 1.00 92.50 82 THR A O 1
ATOM 592 N N . ARG A 1 83 ? 3.048 -0.715 -10.217 1.00 94.19 83 ARG A N 1
ATOM 593 C CA . ARG A 1 83 ? 2.344 -2.010 -10.191 1.00 94.19 83 ARG A CA 1
ATOM 594 C C . ARG A 1 83 ? 2.160 -2.535 -8.771 1.00 94.19 83 ARG A C 1
ATOM 596 O O . ARG A 1 83 ? 1.101 -3.072 -8.461 1.00 94.19 83 ARG A O 1
ATOM 603 N N . THR A 1 84 ? 3.170 -2.366 -7.922 1.00 95.25 84 THR A N 1
ATOM 604 C CA . THR A 1 84 ? 3.094 -2.738 -6.505 1.00 95.25 84 THR A CA 1
ATOM 605 C C . THR A 1 84 ? 1.962 -1.984 -5.823 1.00 95.25 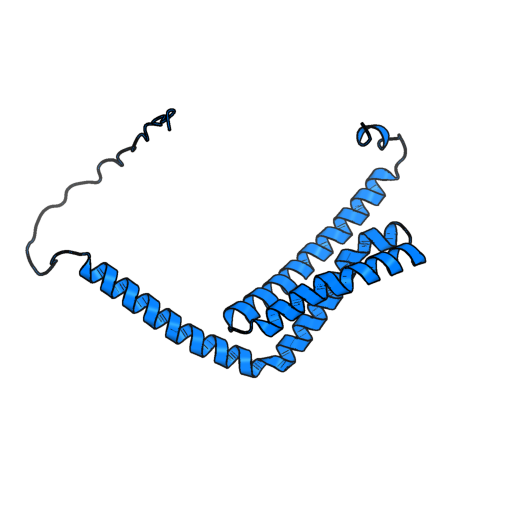84 THR A C 1
ATOM 607 O O . THR A 1 84 ? 1.096 -2.609 -5.220 1.00 95.25 84 THR A O 1
ATOM 610 N N . GLU A 1 85 ? 1.912 -0.663 -5.994 1.00 93.25 85 GLU A N 1
ATOM 611 C CA . GLU A 1 85 ? 0.871 0.183 -5.411 1.00 93.25 85 GLU A CA 1
ATOM 612 C C . GLU A 1 85 ? -0.528 -0.234 -5.867 1.00 93.25 85 GLU A C 1
ATOM 614 O O . GLU A 1 85 ? -1.440 -0.320 -5.049 1.00 93.25 85 GLU A O 1
ATOM 619 N N . VAL A 1 86 ? -0.707 -0.581 -7.147 1.00 94.62 86 VAL A N 1
ATOM 620 C CA . VAL A 1 86 ? -1.998 -1.080 -7.650 1.00 94.62 86 VAL A CA 1
ATOM 621 C C . VAL A 1 86 ? -2.410 -2.370 -6.938 1.00 94.62 86 VAL A C 1
ATOM 623 O O . VAL A 1 86 ? -3.555 -2.490 -6.507 1.00 94.62 86 VAL A O 1
ATOM 626 N N . LEU A 1 87 ? -1.499 -3.330 -6.772 1.00 96.06 87 LEU A N 1
ATOM 627 C CA . LEU A 1 87 ? -1.812 -4.590 -6.091 1.00 96.06 87 LEU A CA 1
ATOM 628 C C . LEU A 1 87 ? -2.094 -4.392 -4.598 1.00 96.06 87 LEU A C 1
ATOM 630 O O . LEU A 1 87 ? -3.019 -5.003 -4.063 1.00 96.06 87 LEU A O 1
ATOM 634 N N . VAL A 1 88 ? -1.341 -3.518 -3.933 1.00 95.31 88 VAL A N 1
ATOM 635 C CA . VAL A 1 88 ? -1.552 -3.177 -2.520 1.00 95.31 88 VAL A CA 1
ATOM 636 C C . VAL A 1 88 ? -2.889 -2.465 -2.333 1.00 95.31 88 VAL A C 1
ATOM 638 O O . VAL A 1 88 ? -3.638 -2.807 -1.420 1.00 95.31 88 VAL A O 1
ATOM 641 N N . PHE A 1 89 ? -3.244 -1.539 -3.224 1.00 94.44 89 PHE A N 1
ATOM 642 C CA . PHE A 1 89 ? -4.550 -0.885 -3.224 1.00 94.44 89 PHE A CA 1
ATOM 643 C C . PHE A 1 89 ? -5.686 -1.908 -3.352 1.00 94.44 89 PHE A C 1
ATOM 645 O O . PHE A 1 89 ? -6.629 -1.881 -2.562 1.00 94.44 89 PHE A O 1
ATOM 652 N N . LEU A 1 90 ? -5.579 -2.859 -4.286 1.00 95.69 90 LEU A N 1
ATOM 653 C CA . LEU A 1 90 ? -6.565 -3.934 -4.440 1.00 95.69 90 LEU A CA 1
ATOM 654 C C . LEU A 1 90 ? -6.659 -4.817 -3.187 1.00 95.69 90 LEU A C 1
ATOM 656 O O . LEU A 1 90 ? -7.763 -5.165 -2.764 1.00 95.69 90 LEU A O 1
ATOM 660 N N . ALA A 1 91 ? -5.529 -5.136 -2.552 1.00 95.06 91 ALA A N 1
ATOM 661 C CA . ALA A 1 91 ? -5.518 -5.836 -1.270 1.00 95.06 91 ALA A CA 1
ATOM 662 C C . ALA A 1 91 ? -6.218 -5.014 -0.172 1.00 95.06 91 ALA A C 1
ATOM 664 O O . ALA A 1 91 ? -7.011 -5.562 0.592 1.00 95.06 91 ALA A O 1
ATOM 665 N N . GLY A 1 92 ? -5.998 -3.698 -0.135 1.00 93.94 92 GLY A N 1
ATOM 666 C CA . GLY A 1 92 ? -6.677 -2.765 0.766 1.00 93.94 92 GLY A CA 1
ATOM 667 C C . GLY A 1 92 ? -8.189 -2.760 0.579 1.00 93.94 92 GLY A C 1
ATOM 668 O O . GLY A 1 92 ? -8.921 -2.894 1.560 1.00 93.94 92 GLY A O 1
ATOM 669 N N . VAL A 1 93 ? -8.660 -2.713 -0.669 1.00 95.31 93 VAL A N 1
ATOM 670 C CA . VAL A 1 93 ? -10.085 -2.850 -1.008 1.00 95.31 93 VAL A CA 1
ATOM 671 C C . VAL A 1 93 ? -10.634 -4.190 -0.512 1.00 95.31 93 VAL A C 1
ATOM 673 O O . VAL A 1 93 ? -11.689 -4.222 0.120 1.00 95.31 93 VAL A O 1
ATOM 676 N N . GLY A 1 94 ? -9.915 -5.294 -0.730 1.00 95.19 94 GLY A N 1
ATOM 677 C CA . GLY A 1 94 ? -10.320 -6.619 -0.251 1.00 95.19 94 GLY A CA 1
ATOM 678 C C . GLY A 1 94 ? -10.443 -6.692 1.275 1.00 95.19 94 GLY A C 1
ATOM 679 O O . GLY A 1 94 ? -11.459 -7.150 1.803 1.00 95.19 94 GLY A O 1
ATOM 680 N N . ILE A 1 95 ? -9.443 -6.180 1.996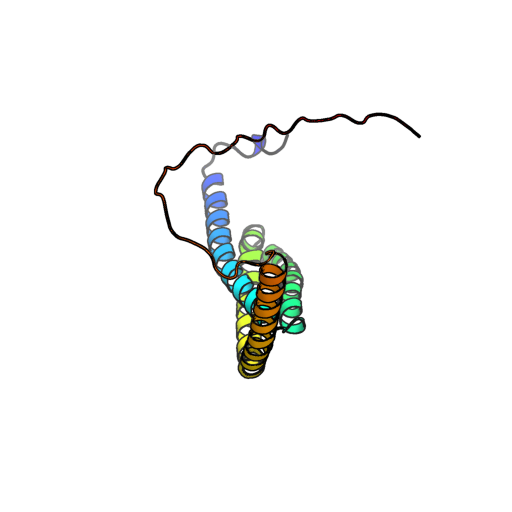 1.00 94.06 95 ILE A N 1
ATOM 681 C CA . ILE A 1 95 ? -9.435 -6.125 3.464 1.00 94.06 95 ILE A CA 1
ATOM 682 C C . ILE A 1 95 ? -10.561 -5.227 3.982 1.00 94.06 95 ILE A C 1
ATOM 684 O O . ILE A 1 95 ? -11.237 -5.592 4.948 1.00 94.06 95 ILE A O 1
ATOM 688 N N . TRP A 1 96 ? -10.791 -4.079 3.343 1.00 93.62 96 TRP A N 1
ATOM 689 C CA . TRP A 1 96 ? -11.871 -3.157 3.686 1.00 93.62 96 TRP A CA 1
ATOM 690 C C . TRP A 1 96 ? -13.239 -3.829 3.539 1.00 93.62 96 TRP A C 1
ATOM 692 O O . TRP A 1 96 ? -14.022 -3.841 4.491 1.00 93.62 96 TRP A O 1
ATOM 702 N N . LEU A 1 97 ? -13.493 -4.483 2.401 1.00 93.62 97 LEU A N 1
ATOM 703 C CA . LEU A 1 97 ? -14.733 -5.224 2.162 1.00 93.62 97 LEU A CA 1
ATOM 704 C C . LEU A 1 97 ? -14.953 -6.322 3.209 1.00 93.62 97 LEU A C 1
ATOM 706 O O . LEU A 1 97 ? -16.079 -6.490 3.681 1.00 93.62 97 LEU A O 1
ATOM 710 N N . ALA A 1 98 ? -13.901 -7.043 3.602 1.00 92.31 98 ALA A N 1
ATOM 711 C CA . ALA A 1 98 ? -13.969 -8.078 4.634 1.00 92.31 98 ALA A CA 1
ATOM 712 C C . ALA A 1 98 ? -14.167 -7.508 6.052 1.00 92.31 98 ALA A C 1
ATOM 714 O O . ALA A 1 98 ? -14.756 -8.165 6.910 1.00 92.31 98 ALA A O 1
ATOM 715 N N . SER A 1 99 ? -13.704 -6.280 6.304 1.00 90.88 99 SER A N 1
ATOM 716 C CA . SER A 1 99 ? -13.649 -5.675 7.642 1.00 90.88 99 SER A CA 1
ATOM 717 C C . SER A 1 99 ? -14.714 -4.608 7.901 1.00 90.88 99 SER A C 1
ATOM 719 O O . SER A 1 99 ? -14.741 -4.060 9.000 1.00 90.88 99 SER A O 1
ATOM 721 N N . ARG A 1 100 ? -15.618 -4.338 6.950 1.00 89.88 100 ARG A N 1
ATOM 722 C CA . ARG A 1 100 ? -16.668 -3.300 7.023 1.00 89.88 100 ARG A CA 1
ATOM 723 C C . ARG A 1 100 ? -17.360 -3.181 8.390 1.00 89.88 100 ARG A C 1
ATOM 725 O O . ARG A 1 100 ? -17.267 -2.147 9.037 1.00 89.88 100 ARG A O 1
ATOM 732 N N . GLY A 1 101 ? -17.906 -4.279 8.919 1.00 87.25 101 GLY A N 1
ATOM 733 C CA . GLY A 1 101 ? -18.597 -4.261 10.217 1.00 87.25 101 GLY A CA 1
ATOM 734 C C . GLY A 1 101 ? -17.683 -4.132 11.446 1.00 87.25 101 GLY A C 1
ATOM 735 O O . GLY A 1 101 ? -18.166 -3.914 12.556 1.00 87.25 101 GLY A O 1
ATOM 736 N N . ARG A 1 102 ? -16.364 -4.313 11.299 1.00 89.81 102 ARG A N 1
ATOM 737 C CA . ARG A 1 102 ? -15.377 -4.019 12.353 1.00 89.81 102 ARG A CA 1
ATOM 738 C C . ARG A 1 102 ? -14.976 -2.549 12.333 1.00 89.81 102 ARG A C 1
ATOM 740 O O . ARG A 1 102 ? -14.751 -1.993 13.399 1.00 89.81 102 ARG A O 1
ATOM 747 N N . ILE A 1 103 ? -14.906 -1.948 11.145 1.00 91.56 103 ILE A N 1
ATOM 748 C CA . ILE A 1 103 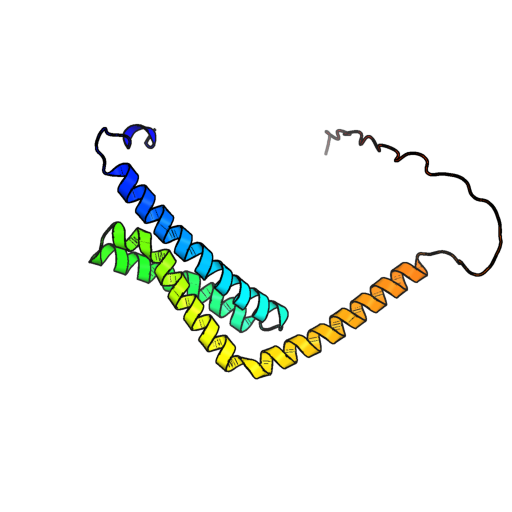? -14.581 -0.531 10.963 1.00 91.56 103 ILE A CA 1
ATOM 749 C C . ILE A 1 103 ? -15.658 0.329 11.619 1.00 91.56 103 ILE A C 1
ATOM 751 O O . ILE A 1 103 ? -15.319 1.156 12.456 1.00 91.56 103 ILE A O 1
ATOM 755 N N . ASP A 1 104 ? -16.938 0.071 11.339 1.00 90.94 104 ASP A N 1
ATOM 756 C CA . ASP A 1 104 ? -18.043 0.853 11.915 1.00 90.94 104 ASP A CA 1
ATOM 757 C C . ASP A 1 104 ? -18.031 0.816 13.449 1.00 90.94 104 ASP A C 1
ATOM 759 O O . ASP A 1 104 ? -18.147 1.845 14.113 1.00 90.94 104 ASP A O 1
ATOM 763 N N . ARG A 1 105 ? -17.801 -0.374 14.022 1.00 88.56 105 ARG A N 1
ATOM 764 C CA . ARG A 1 105 ? -17.677 -0.553 15.475 1.00 88.56 105 ARG A CA 1
ATOM 765 C C . ARG A 1 105 ? -16.449 0.149 16.051 1.00 88.56 105 ARG A C 1
ATOM 767 O O . ARG A 1 105 ? -16.557 0.784 17.093 1.00 88.56 105 ARG A O 1
ATOM 774 N N . GLY A 1 106 ? -15.301 0.040 15.384 1.00 89.56 106 GLY A N 1
ATOM 775 C CA . GLY A 1 106 ? -14.063 0.691 15.812 1.00 89.56 106 GLY A CA 1
ATOM 776 C C . GLY A 1 106 ? -14.162 2.216 15.780 1.00 89.56 106 GLY A C 1
ATOM 777 O O . GLY A 1 106 ? -13.727 2.884 16.713 1.00 89.56 106 GLY A O 1
ATOM 778 N N . LEU A 1 107 ? -14.803 2.772 14.748 1.00 89.88 107 LEU A N 1
ATOM 779 C CA . LEU A 1 107 ? -15.046 4.209 14.629 1.00 89.88 107 LEU A CA 1
ATOM 780 C C . LEU A 1 107 ? -16.031 4.720 15.688 1.00 89.88 107 LEU A C 1
ATOM 782 O O . LEU A 1 107 ? -15.797 5.796 16.240 1.00 89.88 107 LEU A O 1
ATOM 786 N N . ALA A 1 108 ? -17.090 3.958 15.986 1.00 89.81 108 ALA A N 1
ATOM 787 C CA . ALA A 1 108 ? -18.047 4.289 17.041 1.00 89.81 108 ALA A CA 1
ATOM 788 C C . ALA A 1 108 ? -17.371 4.313 18.421 1.00 89.81 108 ALA A C 1
ATOM 790 O O . ALA A 1 108 ? -17.398 5.347 19.087 1.00 89.81 108 ALA A O 1
ATOM 791 N N . ALA A 1 109 ? -16.665 3.241 18.795 1.00 88.12 109 ALA A N 1
ATOM 792 C CA . ALA A 1 109 ? -15.949 3.162 20.070 1.00 88.12 109 ALA A CA 1
ATOM 793 C C . ALA A 1 109 ? -14.902 4.282 20.216 1.00 88.12 109 ALA A C 1
ATOM 795 O O . ALA A 1 109 ? -14.875 4.997 21.213 1.00 88.12 109 ALA A O 1
ATOM 796 N N . GLY A 1 110 ? -14.096 4.519 19.176 1.00 87.12 110 GLY A N 1
ATOM 797 C CA . GLY A 1 110 ? -13.109 5.597 19.200 1.00 87.12 110 GLY A CA 1
ATOM 798 C C . GLY A 1 110 ? -13.723 7.003 19.219 1.00 87.12 110 GLY A C 1
ATOM 799 O O . GLY A 1 110 ? -13.024 7.965 19.528 1.00 87.12 110 GLY A O 1
ATOM 800 N N . SER A 1 111 ? -14.993 7.181 18.832 1.00 87.56 111 SER A N 1
ATOM 801 C CA . SER A 1 111 ? -15.683 8.479 18.915 1.00 87.56 111 SER A CA 1
ATOM 802 C C . SER A 1 111 ? -16.109 8.825 20.341 1.00 87.56 111 SER A C 1
ATOM 804 O O . SER A 1 111 ? -15.969 9.981 20.739 1.00 87.56 111 SER A O 1
ATOM 806 N N . GLU A 1 112 ? -16.537 7.825 21.115 1.00 88.31 112 GLU A N 1
ATOM 807 C CA . GLU A 1 112 ? -16.872 7.963 22.535 1.00 88.31 112 GLU A CA 1
ATOM 808 C C . GLU A 1 112 ? -15.619 8.314 23.345 1.00 88.31 112 GLU A C 1
ATOM 810 O O . GLU A 1 112 ? -15.600 9.336 24.027 1.00 88.31 112 GLU A O 1
ATOM 815 N N . GLU A 1 113 ? -14.521 7.574 23.149 1.00 87.06 113 GLU A N 1
ATOM 816 C CA . GLU A 1 113 ? -13.234 7.838 23.814 1.00 87.06 113 GLU A CA 1
ATOM 817 C C . GLU A 1 113 ? -12.708 9.257 23.520 1.00 87.06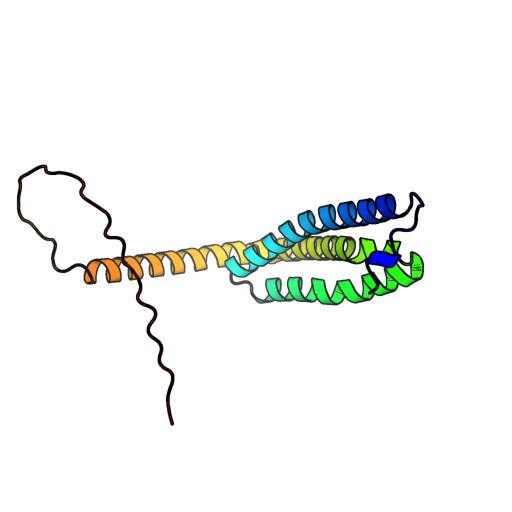 113 GLU A C 1
ATOM 819 O O . GLU A 1 113 ? -12.257 9.975 24.413 1.00 87.06 113 GLU A O 1
ATOM 824 N N . ARG A 1 114 ? -12.821 9.723 22.267 1.00 87.75 114 ARG A N 1
ATOM 825 C CA . ARG A 1 114 ? -12.439 11.097 21.894 1.00 87.75 114 ARG A CA 1
ATOM 826 C C . ARG A 1 114 ? -13.342 12.154 22.528 1.00 87.75 114 ARG A C 1
ATOM 828 O O . ARG A 1 114 ? -12.854 13.240 22.845 1.00 87.75 114 ARG A O 1
ATOM 835 N N . ALA A 1 115 ? -14.633 11.873 22.691 1.00 88.69 115 ALA A N 1
ATOM 836 C CA . ALA A 1 115 ? -15.567 12.780 23.350 1.00 88.69 115 ALA A CA 1
ATOM 837 C C . ALA A 1 115 ? -15.266 12.894 24.852 1.00 88.69 115 ALA A C 1
ATOM 839 O O . ALA A 1 115 ? -15.235 14.006 25.383 1.00 88.69 115 ALA A O 1
ATOM 840 N N . GLU A 1 116 ? -14.966 11.776 25.515 1.00 91.38 116 GLU A N 1
ATOM 841 C CA . GLU A 1 116 ? -14.530 11.744 26.915 1.00 91.38 116 GLU A CA 1
ATOM 842 C C . GLU A 1 116 ? -13.211 12.497 27.108 1.00 91.38 116 GLU A C 1
ATOM 844 O O . GLU A 1 116 ? -13.134 13.396 27.947 1.00 91.38 116 GLU A O 1
ATOM 849 N N . ALA A 1 117 ? -12.209 12.239 26.262 1.00 90.31 117 ALA A N 1
ATOM 850 C CA . ALA A 1 117 ? -10.932 12.947 26.305 1.00 90.31 117 ALA A CA 1
ATOM 851 C C . ALA A 1 117 ? -11.095 14.462 26.078 1.00 90.31 117 ALA A C 1
ATOM 853 O O . ALA A 1 117 ? -10.425 15.272 26.721 1.00 90.31 117 ALA A O 1
ATOM 854 N N . ALA A 1 118 ? -12.000 14.878 25.185 1.00 91.69 118 ALA A N 1
ATOM 855 C CA . ALA A 1 118 ? -12.300 16.291 24.961 1.00 91.69 118 ALA A CA 1
ATOM 856 C C . ALA A 1 118 ? -12.994 16.940 26.172 1.00 91.69 118 ALA A C 1
ATOM 858 O O . ALA A 1 118 ? -12.689 18.087 26.514 1.00 91.69 118 ALA A O 1
ATOM 859 N N . LEU A 1 119 ? -13.901 16.219 26.840 1.00 91.12 119 LEU A N 1
ATOM 860 C CA . LEU A 1 119 ? -14.550 16.667 28.074 1.00 91.12 119 LEU A CA 1
ATOM 861 C C . LEU A 1 119 ? -13.542 16.802 29.214 1.00 91.12 119 LEU A C 1
ATOM 863 O O . LEU A 1 119 ? -13.548 17.824 29.896 1.00 91.12 119 LEU A O 1
ATOM 867 N N . GLU A 1 120 ? -12.640 15.838 29.383 1.00 93.06 120 GLU A N 1
ATOM 868 C CA . GLU A 1 120 ? -11.573 15.895 30.384 1.00 93.06 120 GLU A CA 1
ATOM 869 C C . GLU A 1 120 ? -10.618 17.070 30.125 1.00 93.06 120 GLU A C 1
ATOM 871 O O . GLU A 1 120 ? -10.318 17.860 31.018 1.00 93.06 120 GLU A O 1
ATOM 876 N N . GLN A 1 121 ? -10.211 17.294 28.875 1.00 89.38 121 GLN A N 1
ATOM 877 C CA . GLN A 1 121 ? -9.411 18.470 28.520 1.00 89.38 121 GLN A CA 1
ATOM 878 C C . GLN A 1 121 ? -10.155 19.783 28.805 1.00 89.38 121 GLN A C 1
ATOM 880 O O . GLN A 1 121 ? -9.551 20.767 29.246 1.00 89.38 121 GLN A O 1
ATOM 885 N N . ALA A 1 122 ? -11.472 19.820 28.588 1.00 87.94 122 ALA A N 1
ATOM 886 C CA . ALA A 1 122 ? -12.296 20.983 28.887 1.00 87.94 122 ALA A CA 1
ATOM 887 C C . ALA A 1 122 ? -12.460 21.213 30.397 1.00 87.94 122 ALA A C 1
ATOM 889 O O . ALA A 1 122 ? -12.405 22.367 30.834 1.00 87.94 122 ALA A O 1
ATOM 890 N N . THR A 1 123 ? -12.618 20.160 31.206 1.00 90.94 123 THR A N 1
ATOM 891 C CA . THR A 1 123 ? -12.685 20.267 32.671 1.00 90.94 123 THR A CA 1
ATOM 892 C C . THR A 1 123 ? -11.339 20.684 33.252 1.00 90.94 123 THR A C 1
ATOM 894 O O . THR A 1 123 ? -11.313 21.603 34.070 1.00 90.94 123 THR A O 1
ATOM 897 N N . VAL A 1 124 ? -10.221 20.143 32.757 1.00 88.12 124 VAL A N 1
ATOM 898 C CA . VAL A 1 124 ? -8.858 20.572 33.119 1.00 88.12 124 VAL A CA 1
ATOM 899 C C . VAL A 1 124 ? -8.640 22.045 32.762 1.00 88.12 124 VAL A C 1
ATOM 901 O O . VAL A 1 124 ? -8.219 22.839 33.605 1.00 88.12 124 VAL A O 1
ATOM 904 N N . ARG A 1 125 ? -9.012 22.469 31.546 1.00 83.62 125 ARG A N 1
ATOM 905 C CA . ARG A 1 125 ? -8.926 23.878 31.121 1.00 83.62 125 ARG A CA 1
ATOM 906 C C . ARG A 1 125 ? -9.826 24.802 31.945 1.00 83.62 125 ARG A C 1
ATOM 908 O O . ARG A 1 125 ? -9.478 25.964 32.157 1.00 83.62 125 ARG A O 1
ATOM 915 N N . ARG A 1 126 ? -10.991 24.322 32.387 1.00 76.94 126 ARG A N 1
ATOM 916 C CA . ARG A 1 126 ? -11.925 25.082 33.230 1.00 76.94 126 ARG A CA 1
ATOM 917 C C . ARG A 1 126 ? -11.434 25.178 34.675 1.00 76.94 126 ARG A C 1
ATOM 919 O O . ARG A 1 126 ? -11.567 26.247 35.256 1.00 76.94 126 ARG A O 1
ATOM 926 N N . GLY A 1 127 ? -10.827 24.122 35.215 1.00 70.62 127 GLY A N 1
ATOM 927 C CA . GLY A 1 127 ? -10.199 24.106 36.541 1.00 70.62 127 GLY A CA 1
ATOM 928 C C . GLY A 1 127 ? -8.928 24.956 36.621 1.00 70.62 127 GLY A C 1
ATOM 929 O O . GLY A 1 127 ? -8.657 25.559 37.653 1.00 70.62 127 GLY A O 1
ATOM 930 N N . ALA A 1 128 ? -8.196 25.096 35.512 1.00 64.00 128 ALA A N 1
ATOM 931 C CA . ALA A 1 128 ? -7.050 26.002 35.400 1.00 64.00 128 ALA A CA 1
ATOM 932 C C . ALA A 1 128 ? -7.435 27.497 35.308 1.00 64.00 128 ALA A C 1
ATOM 934 O O . ALA A 1 128 ? -6.557 28.359 35.361 1.00 64.00 128 ALA A O 1
ATOM 935 N N . ARG A 1 129 ? -8.729 27.836 35.174 1.00 58.06 129 ARG A N 1
ATOM 936 C CA . ARG A 1 129 ? -9.223 29.215 35.307 1.00 58.06 129 ARG A CA 1
ATOM 937 C C . ARG A 1 129 ? -9.587 29.472 36.778 1.00 58.06 129 ARG A C 1
ATOM 939 O O . ARG A 1 129 ? -10.586 28.918 37.236 1.00 58.06 129 ARG A O 1
ATOM 946 N N . PRO A 1 130 ? -8.853 30.322 37.520 1.00 55.25 130 PRO A N 1
ATOM 947 C CA . PRO A 1 130 ? -9.298 30.727 38.847 1.00 55.25 130 PRO A CA 1
ATOM 948 C C . PRO A 1 130 ? -10.618 31.506 38.708 1.00 55.25 130 PRO A C 1
ATOM 950 O O . PRO A 1 130 ? -10.744 32.362 37.836 1.00 55.25 130 PRO A O 1
ATOM 953 N N . GLY A 1 131 ? -11.605 31.129 39.527 1.00 55.47 131 GLY A N 1
ATOM 954 C CA . GLY A 1 131 ? -12.968 31.665 39.655 1.00 55.47 131 GLY A CA 1
ATOM 955 C C . GLY A 1 131 ? -13.354 32.883 38.806 1.00 55.47 131 GLY A C 1
ATOM 956 O O . GLY A 1 131 ? -13.063 34.017 39.163 1.00 55.47 131 GLY A O 1
ATOM 957 N N . GLY A 1 132 ? -14.119 32.646 37.740 1.00 50.59 132 GLY A N 1
ATOM 958 C CA . GLY A 1 132 ? -14.856 33.679 37.009 1.00 50.59 132 GLY A CA 1
ATOM 959 C C . GLY A 1 132 ? -16.354 33.569 37.274 1.00 50.59 132 GLY A C 1
ATOM 960 O O . GLY A 1 132 ? -17.112 33.270 36.355 1.00 50.59 132 GLY A O 1
ATOM 961 N N . ALA A 1 133 ? -16.772 33.744 38.527 1.00 54.94 133 ALA A N 1
ATOM 962 C CA . ALA A 1 133 ? -18.171 33.937 38.888 1.00 54.94 133 ALA A CA 1
ATOM 963 C C . ALA A 1 133 ? -18.369 35.401 39.304 1.00 54.94 133 ALA A C 1
ATOM 965 O O . ALA A 1 133 ? -17.832 35.818 40.320 1.00 54.94 133 ALA A O 1
ATOM 966 N N . GLY A 1 134 ? -19.129 36.145 38.492 1.00 51.22 134 GLY A N 1
ATOM 967 C CA . GLY A 1 134 ? -19.845 37.371 38.860 1.00 51.22 134 GLY A CA 1
ATOM 968 C C . GLY A 1 134 ? -19.029 38.580 39.334 1.00 51.22 134 GLY A C 1
ATOM 969 O O . GLY A 1 134 ? -18.705 38.666 40.507 1.00 51.22 134 GLY A O 1
ATOM 970 N N . ALA A 1 135 ? -18.835 39.575 38.461 1.00 43.84 135 ALA A N 1
ATOM 971 C CA . ALA A 1 135 ? -18.914 41.003 38.807 1.00 43.84 135 ALA A CA 1
ATOM 972 C C . ALA A 1 135 ? -18.679 41.883 37.566 1.00 43.84 135 ALA A C 1
ATOM 974 O O . ALA A 1 135 ? -17.679 41.696 36.886 1.00 43.84 135 ALA A O 1
ATOM 975 N N . ALA A 1 136 ? -19.591 42.844 37.359 1.00 40.22 136 ALA A N 1
ATOM 976 C CA . ALA A 1 136 ? -19.426 44.160 36.715 1.00 40.22 136 ALA A CA 1
ATOM 977 C C . ALA A 1 136 ? -18.827 44.212 35.284 1.00 40.22 136 ALA A C 1
ATOM 979 O O . ALA A 1 136 ? -17.747 43.726 35.002 1.00 40.22 136 ALA A O 1
ATOM 980 N N . GLY A 1 137 ? -19.474 44.811 34.285 1.00 45.12 137 GLY A N 1
ATOM 981 C CA . GLY A 1 137 ? -20.044 46.153 34.345 1.00 45.12 137 GLY A CA 1
ATOM 982 C C . GLY A 1 137 ? -18.947 47.183 34.061 1.00 45.12 137 GLY A C 1
ATOM 983 O O . GLY A 1 137 ? -18.234 47.574 34.975 1.00 45.12 137 GLY A O 1
ATOM 984 N N . GLY A 1 138 ? -18.854 47.638 32.807 1.00 42.81 138 GLY A N 1
ATOM 985 C CA . GLY A 1 138 ? -18.183 48.894 32.462 1.00 42.81 138 GLY A CA 1
ATOM 986 C C . GLY A 1 138 ? -16.925 48.805 31.589 1.00 42.81 138 GLY A C 1
ATOM 987 O O . GLY A 1 138 ? -15.987 48.074 31.878 1.00 42.81 138 GLY A O 1
ATOM 988 N N . ALA A 1 139 ? -16.921 49.691 30.590 1.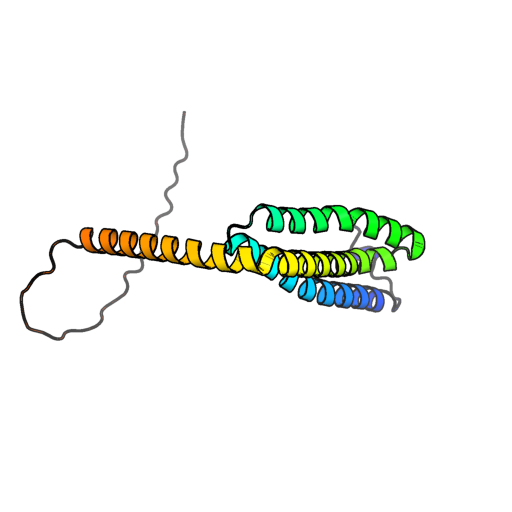00 40.06 139 ALA A N 1
ATOM 989 C CA . ALA A 1 139 ? -15.775 50.305 29.919 1.00 40.06 139 ALA A CA 1
ATOM 990 C C . ALA A 1 139 ? -15.091 49.560 28.753 1.00 40.06 139 ALA A C 1
ATOM 992 O O . ALA A 1 139 ? -14.164 48.768 28.891 1.00 40.06 139 ALA A O 1
ATOM 993 N N . SER A 1 140 ? -15.516 49.981 27.562 1.00 45.91 140 SER A N 1
ATOM 994 C CA . SER A 1 140 ? -14.765 50.059 26.311 1.00 45.91 140 SER A CA 1
ATOM 995 C C . SER A 1 140 ? -13.354 50.648 26.491 1.00 45.91 140 SER A C 1
ATOM 997 O O . SER A 1 140 ? -13.239 51.744 27.034 1.00 45.91 140 SER A O 1
ATOM 999 N N . ALA A 1 141 ? -12.312 49.993 25.960 1.00 49.69 141 ALA A N 1
ATOM 1000 C CA . ALA A 1 141 ? -11.049 50.614 25.514 1.00 49.69 141 ALA A CA 1
ATOM 1001 C C . ALA A 1 141 ? -10.130 49.594 24.791 1.00 49.69 141 ALA A C 1
ATOM 1003 O O . ALA A 1 141 ? -10.307 48.388 24.963 1.00 49.69 141 ALA A O 1
ATOM 1004 N N . PRO A 1 142 ? -9.193 50.049 23.931 1.00 51.03 142 PRO A N 1
ATOM 1005 C CA . PRO A 1 142 ? -8.902 49.392 22.662 1.00 51.03 142 PRO A CA 1
ATOM 1006 C C . PRO A 1 142 ? -7.644 48.512 22.633 1.00 51.03 142 PRO A C 1
ATOM 1008 O O . PRO A 1 142 ? -6.724 48.604 23.441 1.00 51.03 142 PRO A O 1
ATOM 1011 N N . GLN A 1 143 ? -7.640 47.689 21.589 1.00 54.88 143 GLN A N 1
ATOM 1012 C CA . GLN A 1 143 ? -6.585 46.839 21.053 1.00 54.88 143 GLN A CA 1
ATOM 1013 C C . GLN A 1 143 ? -5.193 47.506 21.076 1.00 54.88 143 GLN A C 1
ATOM 1015 O O . GLN A 1 143 ? -4.944 48.485 20.376 1.00 54.88 143 GLN A O 1
ATOM 1020 N N . GLY A 1 144 ? -4.269 46.946 21.865 1.00 45.28 144 GLY A N 1
ATOM 1021 C CA . GLY A 1 144 ? -2.905 47.447 22.025 1.00 45.28 144 GLY A CA 1
ATOM 1022 C C . GLY A 1 144 ? -1.870 46.325 22.120 1.00 45.28 144 GLY A C 1
ATOM 1023 O O . GLY A 1 144 ? -1.690 45.738 23.177 1.00 45.28 144 GLY A O 1
ATOM 1024 N N . ARG A 1 145 ? -1.166 46.116 21.000 1.00 53.97 145 ARG A N 1
ATOM 1025 C CA . ARG A 1 145 ? 0.222 45.626 20.855 1.00 53.97 145 ARG A CA 1
ATOM 1026 C C . ARG A 1 145 ? 0.566 44.216 21.369 1.00 53.97 145 ARG A C 1
ATOM 1028 O O . ARG A 1 145 ? 0.719 43.962 22.556 1.00 53.97 145 ARG A O 1
ATOM 1035 N N . VAL A 1 146 ? 0.848 43.341 20.401 1.00 63.97 146 VAL A N 1
ATOM 1036 C CA . VAL A 1 146 ? 1.581 42.076 20.557 1.00 63.97 146 VAL A CA 1
ATOM 1037 C C . VAL A 1 146 ? 2.994 42.363 21.099 1.00 63.97 146 VAL A C 1
ATOM 1039 O O . VAL A 1 146 ? 3.748 43.073 20.430 1.00 63.97 146 VAL A O 1
ATOM 1042 N N . PRO A 1 147 ? 3.404 41.830 22.264 1.00 63.75 147 PRO A N 1
ATOM 1043 C CA . PRO A 1 147 ? 4.795 41.911 22.686 1.00 63.75 147 PRO A CA 1
ATOM 1044 C C . PRO A 1 147 ? 5.633 40.881 21.914 1.00 63.75 147 PRO A C 1
ATOM 1046 O O . PRO A 1 147 ? 5.503 39.672 22.109 1.00 63.75 147 PRO A O 1
ATOM 1049 N N . LEU A 1 148 ? 6.509 41.371 21.032 1.00 59.03 148 LEU A N 1
ATOM 1050 C CA . LEU A 1 148 ? 7.580 40.596 20.401 1.00 59.03 148 LEU A CA 1
ATOM 1051 C C . LEU A 1 148 ? 8.523 40.067 21.488 1.00 59.03 148 LEU A C 1
ATOM 1053 O O . LEU A 1 148 ? 9.353 40.800 22.028 1.00 59.03 148 LEU A O 1
ATOM 1057 N N . ARG A 1 149 ? 8.387 38.785 21.830 1.00 54.41 149 ARG A N 1
ATOM 1058 C CA . ARG A 1 149 ? 9.268 38.116 22.788 1.00 54.41 149 ARG A CA 1
ATOM 1059 C C . ARG A 1 149 ? 10.570 37.736 22.082 1.00 54.41 149 ARG A C 1
ATOM 1061 O O . ARG A 1 149 ? 10.658 36.704 21.422 1.00 54.41 149 ARG A O 1
ATOM 1068 N N . ALA A 1 150 ? 11.578 38.593 22.218 1.00 57.28 150 ALA A N 1
ATOM 1069 C CA . ALA A 1 150 ? 12.955 38.263 21.879 1.00 57.28 150 ALA A CA 1
ATOM 1070 C C . ALA A 1 150 ? 13.407 37.060 22.724 1.00 57.28 150 ALA A C 1
ATOM 1072 O O . ALA A 1 150 ? 13.316 37.083 23.952 1.00 57.28 150 ALA A O 1
ATOM 1073 N N . THR A 1 151 ? 13.862 35.999 22.061 1.00 61.72 151 THR A N 1
ATOM 1074 C CA . THR A 1 151 ? 14.443 34.816 22.705 1.00 61.72 151 THR A CA 1
ATOM 1075 C C . THR A 1 151 ? 15.955 35.024 22.792 1.00 61.72 151 THR A C 1
ATOM 1077 O O . THR A 1 151 ? 16.600 35.056 21.744 1.00 61.72 151 THR A O 1
ATOM 1080 N N . PRO A 1 152 ? 16.560 35.188 23.982 1.00 61.19 152 PRO A N 1
ATOM 1081 C CA . PRO A 1 152 ? 18.009 35.215 24.088 1.00 61.19 152 PRO A CA 1
ATOM 1082 C C . PRO A 1 152 ? 18.564 33.784 24.058 1.00 61.19 152 PRO A C 1
ATOM 1084 O O . PRO A 1 152 ? 18.327 32.984 24.962 1.00 61.19 152 PRO A O 1
ATOM 1087 N N . LEU A 1 153 ? 19.332 33.485 23.007 1.00 58.12 153 LEU A N 1
ATOM 1088 C CA . LEU A 1 153 ? 20.268 32.363 22.933 1.00 58.12 153 LEU A CA 1
ATOM 1089 C C . LEU A 1 153 ? 21.235 32.438 24.122 1.00 58.12 153 LEU A C 1
ATOM 1091 O O . LEU A 1 153 ? 22.073 33.339 24.180 1.00 58.12 153 LEU A O 1
ATOM 1095 N N . ARG A 1 154 ? 21.153 31.488 25.061 1.00 58.28 154 ARG A N 1
ATOM 1096 C CA . ARG A 1 154 ? 22.170 31.328 26.107 1.00 58.28 154 ARG A CA 1
ATOM 1097 C C . ARG A 1 154 ? 22.855 29.974 25.992 1.00 58.28 154 ARG A C 1
ATOM 1099 O O . ARG A 1 154 ? 22.368 28.955 26.466 1.00 58.28 154 ARG A O 1
ATOM 1106 N N . SER A 1 155 ? 24.013 30.043 25.343 1.00 56.22 155 SER A N 1
ATOM 1107 C CA . SER A 1 155 ? 25.226 29.274 25.615 1.00 56.22 155 SER A CA 1
ATOM 1108 C C . SER A 1 155 ? 25.275 28.676 27.031 1.00 56.22 155 SER A C 1
ATOM 1110 O O . SER A 1 155 ? 25.271 29.406 28.028 1.00 56.22 155 SER A O 1
ATOM 1112 N N . ARG A 1 156 ? 25.397 27.348 27.100 1.00 58.31 156 ARG A N 1
ATOM 1113 C CA . ARG A 1 156 ? 26.113 26.646 28.169 1.00 58.31 156 ARG A CA 1
ATOM 1114 C C . ARG A 1 156 ? 27.037 25.613 27.536 1.00 58.31 156 ARG A C 1
ATOM 1116 O O . ARG A 1 156 ? 26.666 24.470 27.302 1.00 58.31 156 ARG A O 1
ATOM 1123 N N . ALA A 1 157 ? 28.238 26.084 27.229 1.00 54.06 157 ALA A N 1
ATOM 1124 C CA . ALA A 1 157 ? 29.441 25.273 27.293 1.00 54.06 157 ALA A CA 1
ATOM 1125 C C . ALA A 1 157 ? 29.836 25.045 28.769 1.00 54.06 157 ALA A C 1
ATOM 1127 O O . ALA A 1 157 ? 29.515 25.886 29.613 1.00 54.06 157 ALA A O 1
ATOM 1128 N N . SER A 1 158 ? 30.605 23.973 29.016 1.00 57.00 158 SER A N 1
ATOM 1129 C CA . SER A 1 158 ? 31.304 23.624 30.273 1.00 57.00 158 SER A CA 1
ATOM 1130 C C . SER A 1 158 ? 30.393 23.044 31.373 1.00 57.00 158 SER A C 1
ATOM 1132 O O . SER A 1 158 ? 29.363 23.626 31.683 1.00 57.00 158 SER A O 1
ATOM 1134 N N . SER A 1 159 ? 30.669 21.937 32.066 1.00 51.59 159 SER A N 1
ATOM 1135 C CA . SER A 1 159 ? 31.837 21.052 32.198 1.00 51.59 159 SER A CA 1
ATOM 1136 C C . SER A 1 159 ? 31.462 19.994 33.246 1.00 51.59 159 SER A C 1
ATOM 1138 O O . SER A 1 159 ? 30.947 20.385 34.296 1.00 51.59 159 SER A O 1
ATOM 1140 N N . ALA A 1 160 ? 31.744 18.717 32.994 1.00 52.75 160 ALA A N 1
ATOM 1141 C CA . ALA A 1 160 ? 32.053 17.695 33.998 1.00 52.75 160 ALA A CA 1
ATOM 1142 C C . ALA A 1 160 ? 32.742 16.524 33.291 1.00 52.75 160 ALA A C 1
ATOM 1144 O O . ALA A 1 160 ? 32.228 16.132 32.218 1.00 52.75 160 ALA A O 1
#

Secondary structure (DSSP, 8-state):
--GGGS--SSTHHHHHHHHHHHHHHHHHHHHHHHHHHHHHHHHTT-HHHHHHHHHHHHHHHHHHHHHHHHHHTHHHHHHHHHHHHHHHHHHHHHHHHHHHHHHHHHHHHHHHHHHHHHHHHHHHHHHTS-------------------------------

Sequence (160 aa):
MWVLAATGPHGSVPAIGLTVLVAQLVATVVNGFTGLFTSLFQAAGLVTPAIALSMAQGILFVPIVLLGDLWFGLAGIMWALTRTEVLVFLAGVGIWLASRGRIDRGLAAGSEERAEAALEQATVRRGARPGGAGAAGGASAPQGRVPLRATPLRSRASSA

pLDDT: mean 79.97, std 17.83, range [40.06, 96.12]

Foldseek 3Di:
DPPVVPPDPDPVVVVVVVLLVVLVVLLVVLVVLLVVLLVLCVLLVNPVLNVVLVVLLVVQLVVQCVVLCVPPNPSSNSNSSSVSSVVSSVVSVVVCVVCVVSSVVSNVVSVVVVVVVVVVVVVVVVVVDPDPDDDDDDDDDDDDDDDPDDDDDDDDDDDD